Protein AF-A0A950I139-F1 (afdb_monomer_lite)

Structure (mmCIF, N/CA/C/O backbone):
data_AF-A0A950I139-F1
#
_entry.id   AF-A0A950I139-F1
#
loop_
_atom_site.group_PDB
_atom_site.id
_atom_site.type_symbol
_atom_site.label_atom_id
_atom_site.label_alt_id
_atom_site.label_comp_id
_atom_site.label_asym_id
_atom_site.label_entity_id
_atom_site.label_seq_id
_atom_site.pdbx_PDB_ins_code
_atom_site.Cartn_x
_atom_site.Cartn_y
_atom_site.Cartn_z
_atom_site.occupancy
_atom_site.B_iso_or_equiv
_atom_site.auth_seq_id
_atom_site.auth_comp_id
_atom_site.auth_asym_id
_atom_site.auth_atom_id
_atom_site.pdbx_PDB_model_num
ATOM 1 N N . MET A 1 1 ? 20.277 -15.597 -50.450 1.00 40.59 1 MET A N 1
ATOM 2 C CA . MET A 1 1 ? 20.540 -14.210 -50.025 1.00 40.59 1 MET A CA 1
ATOM 3 C C . MET A 1 1 ? 20.261 -14.146 -48.529 1.00 40.59 1 MET A C 1
ATOM 5 O O . MET A 1 1 ? 19.112 -14.321 -48.138 1.00 40.59 1 MET A O 1
ATOM 9 N N . ARG A 1 2 ? 21.302 -14.110 -47.685 1.00 50.72 2 ARG A N 1
ATOM 10 C CA . ARG A 1 2 ? 21.152 -14.142 -46.216 1.00 50.72 2 ARG A CA 1
ATOM 11 C C . ARG A 1 2 ? 20.936 -12.712 -45.724 1.00 50.72 2 ARG A C 1
ATOM 13 O O . ARG A 1 2 ? 21.681 -11.826 -46.112 1.00 50.72 2 ARG A O 1
ATOM 20 N N . LEU A 1 3 ? 19.984 -12.505 -44.812 1.00 54.16 3 LEU A N 1
ATOM 21 C CA . LEU A 1 3 ? 19.701 -11.208 -44.163 1.00 54.16 3 LEU A CA 1
ATOM 22 C C . LEU A 1 3 ? 20.923 -10.556 -43.481 1.00 54.16 3 LEU A C 1
ATOM 24 O O . LEU A 1 3 ? 20.899 -9.368 -43.191 1.00 54.16 3 LEU A O 1
ATOM 28 N N . GLN A 1 4 ? 21.994 -11.322 -43.269 1.00 55.69 4 GLN A N 1
ATOM 29 C CA . GLN A 1 4 ? 23.260 -10.884 -42.679 1.00 55.69 4 GLN A CA 1
ATOM 30 C C . GLN A 1 4 ? 24.127 -10.044 -43.632 1.00 55.69 4 GLN A C 1
ATOM 32 O O . GLN A 1 4 ? 25.046 -9.382 -43.177 1.00 55.69 4 GLN A O 1
ATOM 37 N N . GLU A 1 5 ? 23.859 -10.066 -44.942 1.00 56.66 5 GLU A N 1
ATOM 38 C CA . GLU A 1 5 ? 24.647 -9.314 -45.935 1.00 56.66 5 GLU A CA 1
ATOM 39 C C . GLU A 1 5 ? 24.136 -7.876 -46.138 1.00 56.66 5 GLU A C 1
ATOM 41 O O . GLU A 1 5 ? 24.821 -7.071 -46.762 1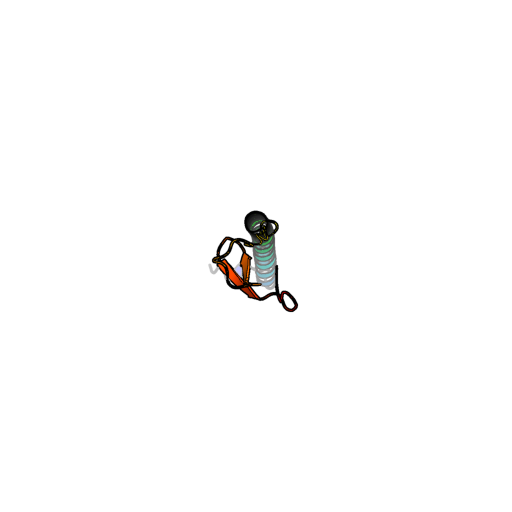.00 56.66 5 GLU A O 1
ATOM 46 N N . LEU A 1 6 ? 22.942 -7.544 -45.623 1.00 59.06 6 LEU A N 1
ATOM 47 C CA . LEU A 1 6 ? 22.312 -6.229 -45.809 1.00 59.06 6 LEU A CA 1
ATOM 48 C C . LEU A 1 6 ? 22.506 -5.275 -44.616 1.00 59.06 6 LEU A C 1
ATOM 50 O O . LEU A 1 6 ? 22.358 -4.069 -44.789 1.00 59.06 6 LEU A O 1
ATOM 54 N N . LEU A 1 7 ? 22.816 -5.801 -43.425 1.00 58.44 7 LEU A N 1
ATOM 55 C CA . LEU A 1 7 ? 23.132 -5.008 -42.234 1.00 58.44 7 LEU A CA 1
ATOM 56 C C . LEU A 1 7 ? 24.652 -4.883 -42.108 1.00 58.44 7 LEU A C 1
ATOM 58 O O . LEU A 1 7 ? 25.349 -5.875 -41.897 1.00 58.44 7 LEU A O 1
ATOM 62 N N . GLY A 1 8 ? 25.171 -3.664 -42.235 1.00 65.25 8 GLY A N 1
ATOM 63 C CA . GLY A 1 8 ? 26.585 -3.397 -41.988 1.00 65.25 8 GLY A CA 1
ATOM 64 C C . GLY A 1 8 ? 26.929 -3.552 -40.498 1.00 65.25 8 GLY A C 1
ATOM 65 O O . GLY A 1 8 ? 26.051 -3.391 -39.643 1.00 65.25 8 GLY A O 1
ATOM 66 N N . PRO A 1 9 ? 28.200 -3.831 -40.145 1.00 56.41 9 PRO A N 1
ATOM 67 C CA . PRO A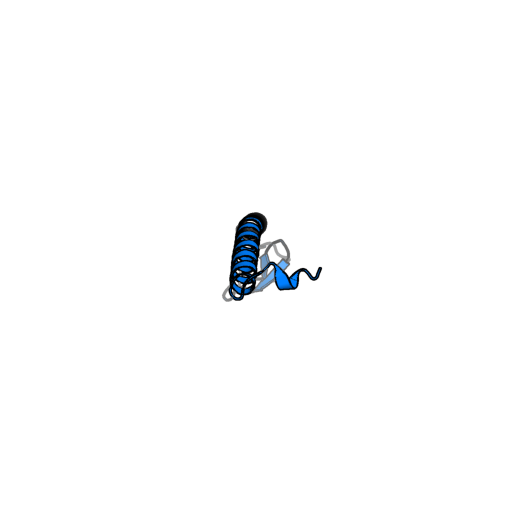 1 9 ? 28.633 -3.862 -38.749 1.00 56.41 9 PRO A CA 1
ATOM 68 C C . PRO A 1 9 ? 28.359 -2.497 -38.094 1.00 56.41 9 PRO A C 1
ATOM 70 O O . PRO A 1 9 ? 28.987 -1.497 -38.433 1.00 56.41 9 PRO A O 1
ATOM 73 N N . GLY A 1 10 ? 27.371 -2.457 -37.195 1.00 62.41 10 GLY A N 1
ATOM 74 C CA . GLY A 1 10 ? 26.840 -1.234 -36.575 1.00 62.41 10 GLY A CA 1
ATOM 75 C C . GLY A 1 10 ? 25.310 -1.145 -36.576 1.00 62.41 10 GLY A C 1
ATOM 76 O O . GLY A 1 10 ? 24.738 -0.517 -35.685 1.00 62.41 10 GLY A O 1
ATOM 77 N N . ASP A 1 11 ? 24.632 -1.827 -37.502 1.00 64.88 11 ASP A N 1
ATOM 78 C CA . ASP A 1 11 ? 23.165 -1.865 -37.518 1.00 64.88 11 ASP A CA 1
ATOM 79 C C . ASP A 1 11 ? 22.595 -2.766 -36.413 1.00 64.88 11 ASP A C 1
ATOM 81 O O . ASP A 1 11 ? 21.556 -2.450 -35.839 1.00 64.88 11 ASP A O 1
ATOM 85 N N . GLU A 1 12 ? 23.296 -3.839 -36.033 1.00 66.31 12 GLU A N 1
ATOM 86 C CA . GLU A 1 12 ? 22.868 -4.714 -34.933 1.00 66.31 12 GLU A CA 1
ATOM 87 C C . GLU A 1 12 ? 22.805 -3.956 -33.599 1.00 66.31 12 GLU A C 1
ATOM 89 O O . GLU A 1 12 ? 21.806 -4.039 -32.887 1.00 66.31 12 GLU A O 1
ATOM 94 N N . ALA A 1 13 ? 23.826 -3.148 -33.288 1.00 68.00 13 ALA A N 1
ATOM 95 C CA . ALA A 1 13 ? 23.863 -2.335 -32.071 1.00 68.00 13 ALA A CA 1
ATOM 96 C C . ALA A 1 13 ? 22.708 -1.320 -32.028 1.00 68.00 13 ALA A C 1
ATOM 98 O O . ALA A 1 13 ? 22.043 -1.176 -31.004 1.00 68.00 13 ALA A O 1
ATOM 99 N N . ARG A 1 14 ? 22.397 -0.692 -33.169 1.00 68.50 14 ARG A N 1
ATOM 100 C CA . ARG A 1 14 ? 21.268 0.240 -33.303 1.00 68.50 14 ARG A CA 1
ATOM 101 C C . ARG A 1 14 ? 19.911 -0.436 -33.127 1.00 68.50 14 ARG A C 1
ATOM 103 O O . ARG A 1 14 ? 19.012 0.145 -32.525 1.00 68.50 14 ARG A O 1
ATOM 110 N N . VAL A 1 15 ? 19.757 -1.664 -33.622 1.00 74.56 15 VAL A N 1
ATOM 111 C CA . VAL A 1 15 ? 18.539 -2.465 -33.421 1.00 74.56 15 VAL A CA 1
ATOM 112 C C . VAL A 1 15 ? 18.364 -2.826 -31.942 1.00 74.56 15 VAL A C 1
ATOM 114 O O . VAL A 1 15 ? 17.252 -2.730 -31.421 1.00 74.56 15 VAL A O 1
ATOM 117 N N . TYR A 1 16 ? 19.448 -3.176 -31.242 1.00 77.56 16 TYR A N 1
ATOM 118 C CA . TYR A 1 16 ? 19.417 -3.449 -29.802 1.00 77.56 16 TYR A CA 1
ATOM 119 C C . TYR A 1 16 ? 19.073 -2.211 -28.963 1.00 77.56 16 TYR A C 1
ATOM 121 O O . TYR A 1 16 ? 18.245 -2.307 -28.055 1.00 77.56 16 TYR A O 1
ATOM 129 N N . GLU A 1 17 ? 19.655 -1.052 -29.273 1.00 80.31 17 GLU A N 1
ATOM 130 C CA . GLU A 1 17 ? 19.341 0.213 -28.592 1.00 80.31 17 GLU A CA 1
ATOM 131 C C . GLU A 1 17 ? 17.874 0.611 -28.799 1.00 80.31 17 GLU A C 1
ATOM 133 O O . GLU A 1 17 ? 17.157 0.879 -27.832 1.00 80.31 17 GLU A O 1
ATOM 138 N N . ALA A 1 18 ? 17.385 0.543 -30.042 1.00 82.75 18 ALA A N 1
ATOM 139 C CA . ALA A 1 18 ? 15.993 0.847 -30.366 1.00 82.75 18 ALA A CA 1
ATOM 140 C C . ALA A 1 18 ? 15.005 -0.099 -29.659 1.00 82.75 18 ALA A C 1
ATOM 142 O O . ALA A 1 18 ? 13.937 0.328 -29.209 1.00 82.75 18 ALA A O 1
ATOM 143 N N . TRP A 1 19 ? 15.363 -1.380 -29.523 1.00 85.38 19 TRP A N 1
ATOM 144 C CA . TRP A 1 19 ? 14.584 -2.349 -28.755 1.00 85.38 19 TRP A CA 1
ATOM 145 C C . TRP A 1 19 ? 14.536 -1.989 -27.265 1.00 85.38 19 TRP A C 1
ATOM 147 O O . TRP A 1 19 ? 13.460 -2.000 -26.660 1.00 85.38 19 TRP A O 1
ATOM 157 N N . TYR A 1 20 ? 15.675 -1.615 -26.677 1.00 88.69 20 TYR A N 1
ATOM 158 C CA . TYR A 1 20 ? 15.758 -1.246 -25.264 1.00 88.69 20 TYR A CA 1
ATOM 159 C C . TYR A 1 20 ? 14.919 -0.004 -24.945 1.00 88.69 20 TYR A C 1
ATOM 161 O O . TYR A 1 20 ? 14.164 0.003 -23.970 1.00 88.69 20 TYR A O 1
ATOM 169 N N . ASP A 1 21 ? 14.970 1.013 -25.806 1.00 89.19 21 ASP A N 1
ATOM 170 C CA . ASP A 1 21 ? 14.168 2.228 -25.658 1.00 89.19 21 ASP A CA 1
ATOM 171 C C . ASP A 1 21 ? 12.667 1.944 -25.728 1.00 89.19 21 ASP A C 1
ATOM 173 O O . ASP A 1 21 ? 11.880 2.500 -24.950 1.00 89.19 21 ASP A O 1
ATOM 177 N N . HIS A 1 22 ? 12.258 1.034 -26.615 1.00 88.88 22 HIS A N 1
ATOM 178 C CA . HIS A 1 22 ? 10.861 0.641 -26.755 1.00 88.88 22 HIS A CA 1
ATOM 179 C C . HIS A 1 22 ? 10.354 -0.109 -25.518 1.00 88.88 22 HIS A C 1
ATOM 181 O O . HIS A 1 22 ? 9.288 0.211 -24.979 1.00 88.88 22 HIS A O 1
ATOM 187 N N . VAL A 1 23 ? 11.145 -1.060 -25.013 1.00 93.12 23 VAL A N 1
ATOM 188 C CA . VAL A 1 23 ? 10.839 -1.796 -23.779 1.00 93.12 23 VAL A CA 1
ATOM 189 C C . VAL A 1 23 ? 10.791 -0.846 -22.581 1.00 93.12 23 VAL A C 1
ATOM 191 O O . VAL A 1 23 ? 9.848 -0.900 -21.790 1.00 93.12 23 VAL A O 1
ATOM 194 N N . ALA A 1 24 ? 11.743 0.082 -22.469 1.00 93.12 24 ALA A N 1
ATOM 195 C CA . ALA A 1 24 ? 11.768 1.076 -21.401 1.00 93.12 24 ALA A CA 1
ATOM 196 C C . ALA A 1 24 ? 10.553 2.018 -21.459 1.00 93.12 24 ALA A C 1
ATOM 198 O O . ALA A 1 24 ? 9.966 2.357 -20.427 1.00 93.12 24 ALA A O 1
ATOM 199 N N . ALA A 1 25 ? 10.134 2.437 -22.656 1.00 93.31 25 ALA A N 1
ATOM 200 C CA . ALA A 1 25 ? 8.930 3.240 -22.842 1.00 93.31 25 ALA A CA 1
ATOM 201 C C . ALA A 1 25 ? 7.663 2.479 -22.417 1.00 93.31 25 ALA A C 1
ATOM 203 O O . ALA A 1 25 ? 6.823 3.038 -21.705 1.00 93.31 25 ALA A O 1
ATOM 204 N N . LEU A 1 26 ? 7.547 1.202 -22.789 1.00 95.12 26 LEU A N 1
ATOM 205 C CA . LEU A 1 26 ? 6.426 0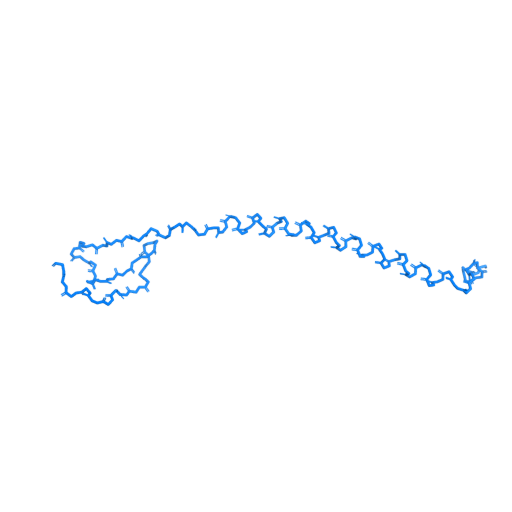.353 -22.391 1.00 95.12 26 LEU A CA 1
ATOM 206 C C . LEU A 1 26 ? 6.392 0.138 -20.872 1.00 95.12 26 LEU A C 1
ATOM 208 O O . LEU A 1 26 ? 5.345 0.327 -20.249 1.00 95.12 26 LEU A O 1
ATOM 212 N N . ALA A 1 27 ? 7.538 -0.170 -20.262 1.00 95.81 27 ALA A N 1
ATOM 213 C CA . ALA A 1 27 ? 7.663 -0.360 -18.820 1.00 95.81 27 ALA A CA 1
ATOM 214 C C . ALA A 1 27 ? 7.271 0.903 -18.038 1.00 95.81 27 ALA A C 1
ATOM 216 O O . ALA A 1 27 ? 6.515 0.825 -17.068 1.00 95.81 27 ALA A O 1
ATOM 217 N N . ARG A 1 28 ? 7.707 2.088 -18.490 1.00 95.69 28 ARG A N 1
ATOM 218 C CA . ARG A 1 28 ? 7.307 3.368 -17.879 1.00 95.69 28 ARG A CA 1
ATOM 219 C C . ARG A 1 28 ? 5.796 3.584 -17.947 1.00 95.69 28 ARG A C 1
ATOM 221 O O . ARG A 1 28 ? 5.194 3.965 -16.945 1.00 95.69 28 ARG A O 1
ATOM 228 N N . ARG A 1 29 ? 5.168 3.306 -19.095 1.00 94.50 29 ARG A N 1
ATOM 229 C CA . ARG A 1 29 ? 3.708 3.428 -19.257 1.00 94.50 29 ARG A CA 1
ATOM 230 C C . ARG A 1 29 ? 2.951 2.462 -18.350 1.00 94.50 29 ARG A C 1
ATOM 232 O O . ARG A 1 29 ? 2.011 2.881 -17.676 1.00 94.50 29 ARG A O 1
ATOM 239 N N . ALA A 1 30 ? 3.396 1.210 -18.273 1.00 95.06 30 ALA A N 1
ATOM 240 C CA . ALA A 1 30 ? 2.837 0.226 -17.352 1.00 95.06 30 ALA A CA 1
ATOM 241 C C . ALA A 1 30 ? 2.964 0.687 -15.888 1.00 95.06 30 ALA A C 1
ATOM 243 O O . ALA A 1 30 ? 1.997 0.610 -15.133 1.00 95.06 30 ALA A O 1
ATOM 244 N N . GLY A 1 31 ? 4.112 1.256 -15.507 1.00 95.06 31 GLY A N 1
ATOM 245 C CA . GLY A 1 31 ? 4.335 1.808 -14.170 1.00 95.06 31 GLY A CA 1
ATOM 246 C C . GLY A 1 31 ? 3.355 2.923 -13.789 1.00 95.06 31 GLY A C 1
ATOM 247 O O . GLY A 1 31 ? 2.851 2.936 -12.666 1.00 95.06 31 GLY A O 1
ATOM 248 N N . VAL A 1 32 ? 3.024 3.831 -14.716 1.00 95.19 32 VAL A N 1
ATOM 249 C CA . VAL A 1 32 ? 2.029 4.894 -14.467 1.00 95.19 32 VAL A CA 1
ATOM 250 C C . VAL A 1 32 ? 0.638 4.304 -14.219 1.00 95.19 32 VAL A C 1
ATOM 252 O O . VAL A 1 32 ? -0.035 4.707 -13.268 1.00 95.19 32 VAL A O 1
ATOM 255 N N . LEU A 1 33 ? 0.225 3.319 -15.023 1.00 95.38 33 LEU A N 1
ATOM 256 C CA . LEU A 1 33 ? -1.066 2.642 -14.858 1.00 95.38 33 LEU A CA 1
ATOM 257 C C . LEU A 1 33 ? -1.146 1.901 -13.518 1.00 95.38 33 LEU A C 1
ATOM 259 O O . LEU A 1 33 ? -2.104 2.083 -12.765 1.00 95.38 33 LEU A O 1
ATOM 263 N N . LEU A 1 34 ? -0.109 1.130 -13.180 1.00 95.38 34 LEU A N 1
ATOM 264 C CA . LEU A 1 34 ? -0.023 0.406 -11.910 1.00 95.38 34 LEU A CA 1
ATOM 265 C C . LEU A 1 34 ? -0.056 1.352 -10.708 1.00 95.38 34 LEU A C 1
ATOM 267 O O . LEU A 1 34 ? -0.708 1.056 -9.707 1.00 95.38 34 LEU A O 1
ATOM 271 N N . ARG A 1 35 ? 0.584 2.522 -10.807 1.00 93.62 35 ARG A N 1
ATOM 272 C CA . ARG A 1 35 ? 0.535 3.529 -9.744 1.00 93.62 35 ARG A CA 1
ATOM 273 C C . ARG A 1 35 ? -0.870 4.091 -9.541 1.00 93.62 35 ARG A C 1
ATOM 275 O O . ARG A 1 35 ? -1.270 4.293 -8.397 1.00 93.62 35 ARG A O 1
ATOM 282 N N . GLY A 1 36 ? -1.630 4.299 -10.615 1.00 91.25 36 GLY A N 1
ATOM 283 C CA . GLY A 1 36 ? -3.038 4.694 -10.530 1.00 91.25 36 GLY A CA 1
ATOM 284 C C . GLY A 1 36 ? -3.885 3.661 -9.781 1.00 91.25 36 GLY A C 1
ATOM 285 O O . GLY A 1 36 ? -4.609 4.016 -8.850 1.00 91.25 36 GLY A O 1
ATOM 286 N N . VAL A 1 37 ? -3.725 2.378 -10.120 1.00 93.81 37 VAL A N 1
ATOM 287 C CA . VAL A 1 37 ? -4.405 1.261 -9.438 1.00 93.81 37 VAL A CA 1
ATOM 288 C C . VAL A 1 37 ? -4.015 1.190 -7.960 1.00 93.81 37 VAL A C 1
ATOM 290 O O . VAL A 1 37 ? -4.888 1.094 -7.100 1.00 93.81 37 VAL A O 1
ATOM 293 N N . ALA A 1 38 ? -2.723 1.306 -7.644 1.00 91.62 38 ALA A N 1
ATOM 294 C CA . ALA A 1 38 ? -2.238 1.284 -6.265 1.00 91.62 38 ALA A CA 1
ATOM 295 C C . ALA A 1 38 ? -2.829 2.428 -5.423 1.00 91.62 38 ALA A C 1
ATOM 297 O O . ALA A 1 38 ? -3.253 2.207 -4.289 1.00 91.62 38 ALA A O 1
ATOM 298 N N . ILE A 1 39 ? -2.914 3.640 -5.983 1.00 90.69 39 ILE A N 1
ATOM 299 C CA . ILE A 1 39 ? -3.529 4.791 -5.307 1.00 90.69 39 ILE A CA 1
ATOM 300 C C . ILE A 1 39 ? -5.029 4.560 -5.092 1.00 90.69 39 ILE A C 1
ATOM 302 O O . ILE A 1 39 ? -5.531 4.828 -4.001 1.00 90.69 39 ILE A O 1
ATOM 306 N N . ALA A 1 40 ? -5.750 4.058 -6.097 1.00 87.44 40 ALA A N 1
ATOM 307 C CA . ALA A 1 40 ? -7.177 3.760 -5.972 1.00 87.44 40 ALA A CA 1
ATOM 308 C C . ALA A 1 40 ? -7.440 2.730 -4.861 1.00 87.44 40 ALA A C 1
ATOM 310 O O . ALA A 1 40 ? -8.295 2.941 -4.001 1.00 87.44 40 ALA A O 1
ATOM 311 N N . PHE A 1 41 ? -6.631 1.673 -4.818 1.00 86.62 41 PHE A N 1
ATOM 312 C CA . PHE A 1 41 ? -6.713 0.640 -3.795 1.00 86.62 41 PHE A CA 1
ATOM 313 C C . PHE A 1 41 ? -6.384 1.170 -2.392 1.00 86.62 41 PHE A C 1
ATOM 315 O O . PHE A 1 41 ? -7.098 0.886 -1.433 1.00 86.62 41 PHE A O 1
ATOM 322 N N . ALA A 1 42 ? -5.347 2.003 -2.264 1.00 82.00 42 ALA A N 1
ATOM 323 C CA . ALA A 1 42 ? -4.991 2.638 -0.996 1.00 82.00 42 ALA A CA 1
ATOM 324 C C . ALA A 1 42 ? -6.093 3.582 -0.483 1.00 82.00 42 ALA A C 1
ATOM 326 O O . ALA A 1 42 ? -6.338 3.650 0.719 1.00 82.00 42 ALA A O 1
ATOM 327 N N . ARG A 1 43 ? -6.794 4.288 -1.383 1.00 79.12 43 ARG A N 1
ATOM 328 C CA . ARG A 1 43 ? -7.940 5.139 -1.020 1.00 79.12 43 ARG A CA 1
ATOM 329 C C . ARG A 1 43 ? -9.135 4.325 -0.539 1.00 79.12 43 ARG A C 1
ATOM 331 O O . ARG A 1 43 ? -9.793 4.754 0.400 1.00 79.12 43 ARG A O 1
ATOM 338 N N . GLN A 1 44 ? -9.398 3.174 -1.154 1.00 76.31 44 GLN A N 1
ATOM 339 C CA . GLN A 1 44 ? -10.465 2.269 -0.723 1.00 76.31 44 GLN A CA 1
ATOM 340 C C . GLN A 1 44 ? -10.162 1.630 0.638 1.00 76.31 44 GLN A C 1
ATOM 342 O O . GLN A 1 44 ? -11.072 1.387 1.420 1.00 76.31 44 GLN A O 1
ATOM 347 N N . ARG A 1 45 ? -8.880 1.403 0.938 1.00 68.06 45 ARG A N 1
ATOM 348 C CA . ARG A 1 45 ? -8.413 0.884 2.229 1.00 68.06 45 ARG A CA 1
ATOM 349 C C . ARG A 1 45 ? -8.155 1.958 3.280 1.00 68.06 45 ARG A C 1
ATOM 351 O O . ARG A 1 45 ? -7.524 1.624 4.278 1.00 68.06 45 ARG A O 1
ATOM 358 N N . ARG A 1 46 ? -8.582 3.217 3.094 1.00 61.81 46 ARG A N 1
ATOM 359 C CA . ARG A 1 46 ? -8.520 4.187 4.197 1.00 61.81 46 ARG A CA 1
ATOM 360 C C . ARG A 1 46 ? -9.279 3.571 5.372 1.00 61.81 46 ARG A C 1
ATOM 362 O O . ARG A 1 46 ? -10.490 3.401 5.239 1.00 61.81 46 ARG A O 1
ATOM 369 N N . PRO A 1 47 ? -8.596 3.208 6.473 1.00 65.75 47 PRO A N 1
ATOM 370 C CA . PRO A 1 47 ? -9.305 2.774 7.656 1.00 65.75 47 PRO A CA 1
ATOM 371 C C . PRO A 1 47 ? -10.204 3.946 8.039 1.00 65.75 47 PRO A C 1
ATOM 373 O O . PRO A 1 47 ? -9.744 5.096 8.034 1.00 65.75 47 PRO A O 1
ATOM 376 N N . GLY A 1 48 ? -11.483 3.679 8.302 1.00 70.50 48 GLY A N 1
ATOM 377 C CA . GLY A 1 48 ? -12.305 4.654 9.008 1.00 70.50 48 GLY A CA 1
ATOM 378 C C . GLY A 1 48 ? -11.570 5.083 10.278 1.00 70.50 48 GLY A C 1
ATOM 379 O O . GLY A 1 48 ? -10.716 4.349 10.783 1.00 70.50 48 GLY A O 1
ATOM 380 N N . ILE A 1 49 ? -11.851 6.288 10.774 1.00 71.25 49 ILE A N 1
ATOM 381 C CA . ILE A 1 49 ? -11.437 6.633 12.137 1.00 71.25 49 ILE A CA 1
ATOM 382 C C . ILE A 1 49 ? -12.006 5.514 13.019 1.00 71.25 49 ILE A C 1
ATOM 384 O O . ILE A 1 49 ? -13.218 5.321 12.958 1.00 71.25 49 ILE A O 1
ATOM 388 N N . PRO A 1 50 ? -11.178 4.739 13.744 1.00 66.88 50 PRO A N 1
ATOM 389 C CA . PRO A 1 50 ? -11.693 3.657 14.566 1.00 66.88 50 PRO A CA 1
ATOM 390 C C . PRO A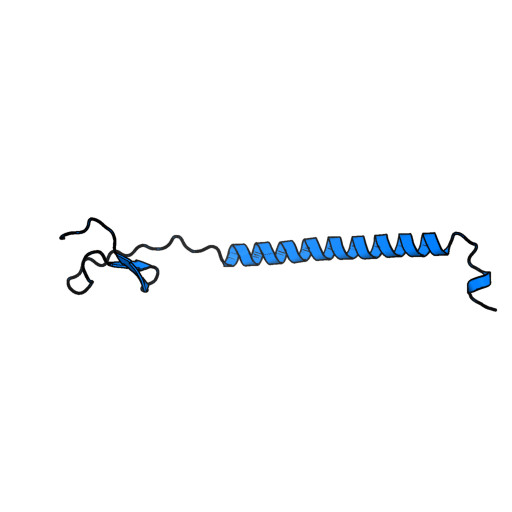 1 50 ? -12.693 4.253 15.553 1.00 66.88 50 PRO A C 1
ATOM 392 O O . PRO A 1 50 ? -12.324 5.121 16.349 1.00 66.88 50 PRO A O 1
ATOM 395 N N . GLU A 1 51 ? -13.957 3.846 15.462 1.00 68.62 51 GLU A N 1
ATOM 396 C CA . GLU A 1 51 ? -14.967 4.253 16.429 1.00 68.62 51 GLU A CA 1
ATOM 397 C C . GLU A 1 51 ? -14.685 3.475 17.715 1.00 68.62 51 GLU A C 1
ATOM 399 O O . GLU A 1 51 ? -14.852 2.259 17.797 1.00 68.62 51 GLU A O 1
ATOM 404 N N . ILE A 1 52 ? -14.128 4.178 18.701 1.00 66.12 52 ILE A N 1
ATOM 405 C CA . ILE A 1 52 ? -13.835 3.606 20.010 1.00 66.12 52 ILE A CA 1
ATOM 406 C C . ILE A 1 52 ? -15.138 3.619 20.805 1.00 66.12 52 ILE A C 1
ATOM 408 O O . ILE A 1 52 ? -15.553 4.662 21.310 1.00 66.12 52 ILE A O 1
ATOM 412 N N . GLU A 1 53 ? -15.774 2.459 20.921 1.00 66.56 53 GLU A N 1
ATOM 413 C CA . GLU A 1 53 ? -16.945 2.276 21.774 1.00 66.56 53 GLU A CA 1
ATOM 414 C C . GLU A 1 53 ? -16.510 1.862 23.186 1.00 66.56 53 GLU A C 1
ATOM 416 O O . GLU A 1 53 ? -15.838 0.846 23.389 1.00 66.56 53 GLU A O 1
ATOM 421 N N . PHE A 1 54 ? -16.898 2.659 24.184 1.00 63.00 54 PHE A N 1
ATOM 422 C CA . PHE A 1 54 ? -16.718 2.326 25.594 1.00 63.00 54 PHE A CA 1
ATOM 423 C C . PHE A 1 54 ? -17.989 1.660 26.126 1.00 63.00 54 PHE A C 1
ATOM 425 O O . PHE A 1 54 ? -19.002 2.322 26.349 1.00 63.00 54 PHE A O 1
ATOM 432 N N . TYR A 1 55 ? -17.931 0.347 26.344 1.00 57.84 55 TYR A N 1
ATOM 433 C CA . TYR A 1 55 ? -19.015 -0.397 26.980 1.00 57.84 55 TYR A CA 1
ATOM 434 C C . TYR A 1 55 ? -18.871 -0.311 28.502 1.00 57.84 55 TYR A C 1
ATOM 436 O O . TYR A 1 55 ? -18.075 -1.023 29.109 1.00 57.84 55 TYR A O 1
ATOM 444 N N . ALA A 1 56 ? -19.641 0.599 29.100 1.00 59.16 56 ALA A N 1
ATOM 445 C CA . ALA A 1 56 ? -19.725 0.820 30.546 1.00 59.16 56 ALA A CA 1
ATOM 446 C C . ALA A 1 56 ? -20.823 -0.016 31.232 1.00 59.16 56 ALA A C 1
ATOM 448 O O . ALA A 1 56 ? -20.949 0.012 32.455 1.00 59.16 56 ALA A O 1
ATOM 449 N N . GLU A 1 57 ? -21.666 -0.707 30.460 1.00 49.69 57 GLU A N 1
ATOM 450 C CA . GLU A 1 57 ? -22.789 -1.472 31.000 1.00 49.69 57 GLU A CA 1
ATOM 451 C C . GLU A 1 57 ? -22.317 -2.803 31.599 1.00 49.69 57 GLU A C 1
ATOM 453 O O . GLU A 1 57 ? -21.417 -3.457 31.068 1.00 49.69 57 GLU A O 1
ATOM 458 N N . ALA A 1 58 ? -22.951 -3.187 32.710 1.00 55.72 58 ALA A N 1
ATOM 459 C CA . ALA A 1 58 ? -22.533 -4.143 33.745 1.00 55.72 58 ALA A CA 1
ATOM 460 C C . ALA A 1 58 ? -22.261 -5.615 33.327 1.00 55.72 58 ALA A C 1
ATOM 462 O O . ALA A 1 58 ? -22.285 -6.509 34.172 1.00 55.72 58 ALA A O 1
ATOM 463 N N . GLY A 1 59 ? -21.998 -5.891 32.047 1.00 56.47 59 GLY A N 1
ATOM 464 C CA . GLY A 1 59 ? -21.563 -7.190 31.521 1.00 56.47 59 GLY A CA 1
ATOM 465 C C . GLY A 1 59 ? -20.218 -7.172 30.780 1.00 56.47 59 GLY A C 1
ATOM 466 O O . GLY A 1 59 ? -19.679 -8.243 30.502 1.00 56.47 59 GLY A O 1
AT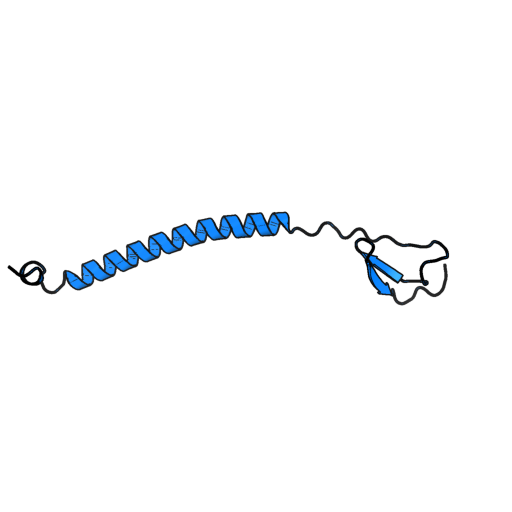OM 467 N N . ALA A 1 60 ? -19.653 -6.001 30.459 1.00 56.72 60 ALA A N 1
ATOM 468 C CA . ALA A 1 60 ? -18.308 -5.912 29.893 1.00 56.72 60 ALA A CA 1
ATOM 469 C C . ALA A 1 60 ? -17.263 -5.974 31.026 1.00 56.72 60 ALA A C 1
ATOM 471 O O . ALA A 1 60 ? -17.383 -5.213 31.988 1.00 56.72 60 ALA A O 1
ATOM 472 N N . PRO A 1 61 ? -16.238 -6.850 30.954 1.00 58.97 61 PRO A N 1
ATOM 473 C CA . PRO A 1 61 ? -15.153 -6.849 31.930 1.00 58.97 61 PRO A CA 1
ATOM 474 C C . PRO A 1 61 ? -14.543 -5.448 32.017 1.00 58.97 61 PRO A C 1
ATOM 476 O O . PRO A 1 61 ? -14.146 -4.892 30.990 1.00 58.97 61 PRO A O 1
ATOM 479 N N . GLU A 1 62 ? -14.505 -4.888 33.225 1.00 65.81 62 GLU A N 1
ATOM 480 C CA . GLU A 1 62 ? -14.055 -3.522 33.504 1.00 65.81 62 GLU A CA 1
ATOM 481 C C . GLU A 1 62 ? -12.763 -3.192 32.731 1.00 65.81 62 GLU A C 1
ATOM 483 O O . GLU A 1 62 ? -11.765 -3.913 32.797 1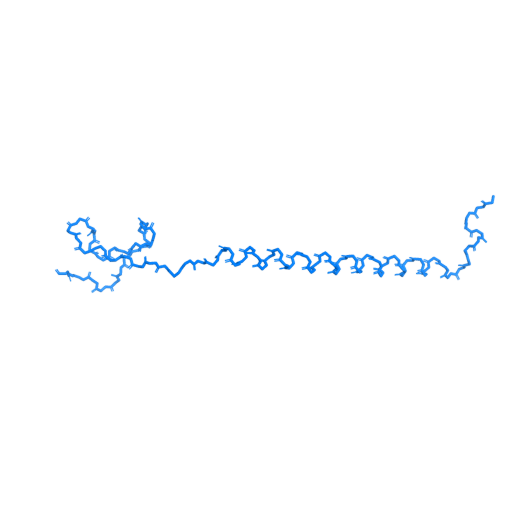.00 65.81 62 GLU A O 1
ATOM 488 N N . GLY A 1 63 ? -12.799 -2.120 31.933 1.00 68.00 63 GLY A N 1
ATOM 489 C CA . GLY A 1 63 ? -11.643 -1.654 31.164 1.00 68.00 63 GLY A CA 1
ATOM 490 C C . GLY A 1 63 ? -11.352 -2.396 29.852 1.00 68.00 63 GLY A C 1
ATOM 491 O O . GLY A 1 63 ? -10.310 -2.128 29.253 1.00 68.00 63 GLY A O 1
ATOM 492 N N . ALA A 1 64 ? -12.213 -3.303 29.373 1.00 79.12 64 ALA A N 1
ATOM 493 C CA . ALA A 1 64 ? -12.050 -3.932 28.058 1.00 79.12 64 ALA A CA 1
ATOM 494 C C . ALA A 1 64 ? -12.272 -2.931 26.906 1.00 79.12 64 ALA A C 1
ATOM 496 O O . ALA A 1 64 ? -13.300 -2.263 26.829 1.00 79.12 64 ALA A O 1
ATOM 497 N N . LEU A 1 65 ? -11.303 -2.856 25.991 1.00 76.62 65 LEU A N 1
ATOM 498 C CA . LEU A 1 65 ? -11.353 -2.018 24.795 1.00 76.62 65 LEU A CA 1
ATOM 499 C C . LEU A 1 65 ? -11.821 -2.841 23.597 1.00 76.62 65 LEU A C 1
ATOM 501 O O . LEU A 1 65 ? -11.254 -3.904 23.314 1.00 76.62 65 LEU A O 1
ATOM 505 N N . PHE A 1 66 ? -12.800 -2.307 22.872 1.00 79.12 66 PHE A N 1
ATOM 506 C CA . PHE A 1 66 ? -13.311 -2.879 21.635 1.00 79.12 66 PHE A CA 1
ATOM 507 C C . PHE A 1 66 ? -13.049 -1.942 20.453 1.00 79.12 66 PHE A C 1
ATOM 509 O O . PHE A 1 66 ? -13.080 -0.722 20.598 1.00 79.12 66 PHE A O 1
ATOM 516 N N . VAL A 1 67 ? -12.777 -2.529 19.290 1.00 80.75 67 VAL A N 1
ATOM 517 C CA . VAL A 1 67 ? -12.708 -1.849 17.990 1.00 80.75 67 VAL A CA 1
ATOM 518 C C . VAL A 1 67 ? -13.544 -2.683 17.030 1.00 80.75 67 VAL A C 1
ATOM 520 O O . VAL A 1 67 ? -13.328 -3.891 16.942 1.00 80.75 67 VAL A O 1
ATOM 523 N N . ASP A 1 68 ? -14.526 -2.070 16.371 1.00 78.75 68 ASP A N 1
ATOM 524 C CA . ASP A 1 68 ? -15.468 -2.754 15.472 1.00 78.75 68 ASP A CA 1
ATOM 525 C C . ASP A 1 68 ? -16.165 -3.971 16.127 1.00 78.75 68 ASP A C 1
ATOM 527 O O . ASP A 1 68 ? -16.334 -5.024 15.515 1.00 78.75 68 ASP A O 1
ATOM 531 N N . GLY A 1 69 ? -16.504 -3.878 17.418 1.00 77.25 69 GLY A N 1
ATOM 532 C CA . GLY A 1 69 ? -17.110 -4.981 18.179 1.00 77.25 69 GLY A CA 1
ATOM 533 C C . GLY A 1 69 ? -16.147 -6.114 18.574 1.00 77.25 69 GLY A C 1
ATOM 534 O O . GLY A 1 69 ? -16.557 -7.077 19.223 1.00 77.25 69 GLY A O 1
ATOM 535 N N . HIS A 1 70 ? -14.855 -6.007 18.250 1.00 77.00 70 HIS A N 1
ATOM 536 C CA . HIS A 1 70 ? -13.828 -6.978 18.631 1.00 77.00 70 HIS A CA 1
ATOM 537 C C . HIS A 1 70 ? -12.995 -6.493 19.819 1.00 77.00 70 HIS A C 1
ATOM 539 O O . HIS A 1 70 ? -12.487 -5.375 19.815 1.00 77.00 70 HIS A O 1
ATOM 545 N N . ARG A 1 71 ? -12.790 -7.352 20.827 1.00 79.69 71 ARG A N 1
ATOM 546 C CA . ARG A 1 71 ? -11.944 -7.037 21.990 1.00 79.69 71 ARG A CA 1
ATOM 547 C C . ARG A 1 71 ? -10.474 -6.963 21.573 1.00 79.69 71 ARG A C 1
ATOM 549 O O . ARG A 1 71 ? -9.882 -7.985 21.233 1.00 79.69 71 ARG A O 1
ATOM 556 N N . VAL A 1 72 ? -9.873 -5.780 21.672 1.00 85.31 72 VAL A N 1
ATOM 557 C CA . VAL A 1 72 ? -8.468 -5.536 21.299 1.00 85.31 72 VAL A CA 1
ATOM 558 C C . VAL A 1 72 ? -7.526 -5.439 22.498 1.00 85.31 72 VAL A C 1
ATOM 560 O O . VAL A 1 72 ? -6.320 -5.613 22.341 1.00 85.31 72 VAL A O 1
ATOM 563 N N . GLY A 1 73 ? -8.038 -5.198 23.708 1.00 80.19 73 GLY A N 1
ATOM 564 C CA . GLY A 1 73 ? -7.182 -5.095 24.889 1.00 80.19 73 GLY A CA 1
ATOM 565 C C . GLY A 1 73 ? -7.905 -4.662 26.156 1.00 80.19 73 GLY A C 1
ATOM 566 O O . GLY A 1 73 ? -9.133 -4.677 26.220 1.00 80.19 73 GLY A O 1
ATOM 567 N N . THR A 1 74 ? -7.120 -4.284 27.162 1.00 82.25 74 THR A N 1
ATOM 568 C CA . THR A 1 74 ? -7.599 -3.675 28.408 1.00 82.25 74 THR A CA 1
ATOM 569 C C . THR A 1 74 ? -6.867 -2.351 28.616 1.00 82.25 74 THR A C 1
ATOM 571 O O . THR A 1 74 ? -5.653 -2.294 28.413 1.00 82.25 74 THR A O 1
ATOM 574 N N . LEU A 1 75 ? -7.577 -1.296 29.015 1.00 72.81 75 LEU A N 1
ATOM 575 C CA . LEU A 1 75 ? -6.974 -0.004 29.342 1.00 72.81 75 LEU A CA 1
ATOM 576 C C . LEU A 1 75 ? -6.386 -0.023 30.765 1.00 72.81 75 LEU A C 1
ATOM 578 O O . LEU A 1 75 ? -7.118 -0.280 31.724 1.00 72.81 75 LEU A O 1
ATOM 582 N N . PRO A 1 76 ? -5.081 0.260 30.941 1.00 66.44 76 PRO A N 1
ATOM 583 C CA . PRO A 1 76 ? -4.478 0.333 32.266 1.00 66.44 76 PRO A CA 1
ATOM 584 C C . PRO A 1 76 ? -4.997 1.563 33.029 1.00 66.44 76 PRO A C 1
ATOM 586 O O . PRO A 1 76 ? -5.022 2.666 32.490 1.00 66.44 76 PRO A O 1
ATOM 589 N N . GLY A 1 77 ? -5.380 1.380 34.297 1.00 66.56 77 GLY A N 1
ATOM 590 C CA . GLY A 1 77 ? -5.814 2.466 35.190 1.00 66.56 77 GLY A CA 1
ATOM 591 C C . GLY A 1 77 ? -7.328 2.600 35.394 1.00 66.56 77 GLY A C 1
ATOM 592 O O . GLY A 1 77 ? -7.749 3.417 36.209 1.00 66.56 77 GLY A O 1
ATOM 593 N N . VAL A 1 78 ? -8.147 1.785 34.725 1.00 62.53 78 VAL A N 1
ATOM 594 C CA . VAL A 1 78 ? -9.593 1.699 34.985 1.00 62.53 78 VAL A CA 1
ATOM 595 C C . VAL A 1 78 ? -9.827 0.686 36.111 1.00 62.53 78 VAL A C 1
ATOM 597 O O . VAL A 1 78 ? -9.817 -0.513 35.868 1.00 62.53 78 VAL A O 1
ATOM 600 N N . ASN A 1 79 ? -9.973 1.169 37.349 1.00 57.81 79 ASN A N 1
ATOM 601 C CA . ASN A 1 79 ? -10.141 0.327 38.551 1.00 57.81 79 ASN A CA 1
ATOM 602 C C . ASN A 1 79 ? -11.552 0.378 39.169 1.00 57.81 79 ASN A C 1
ATOM 604 O O . ASN A 1 79 ? -11.764 -0.239 40.211 1.00 57.81 79 ASN A O 1
ATOM 608 N N . ARG A 1 80 ? -12.477 1.154 38.585 1.00 53.84 80 ARG A N 1
ATOM 609 C CA . ARG A 1 80 ? -13.920 1.195 38.892 1.00 53.84 80 ARG A CA 1
ATOM 610 C C . ARG A 1 80 ? -14.596 2.279 38.051 1.00 53.84 80 ARG A C 1
ATOM 612 O O . ARG A 1 80 ? -14.006 3.345 37.870 1.00 53.84 80 ARG A O 1
ATOM 619 N N . LEU A 1 81 ? -15.813 2.007 37.584 1.00 55.84 81 LEU A N 1
ATOM 620 C CA . LEU A 1 81 ? -16.815 3.026 37.248 1.00 55.84 81 LEU A CA 1
ATOM 621 C C . LEU A 1 81 ? -17.733 3.232 38.456 1.00 55.84 81 LEU A C 1
ATOM 623 O O . LEU A 1 81 ? -17.993 2.227 39.160 1.00 55.84 81 LEU A O 1
#

Foldseek 3Di:
DDPVVVDDVPVVVVVVVVVVVVVVVVVVVVVVVVVVVVVVVVVVPPDDPFPWDDDPDDPDDFQFTDTPNHGDDGDPPRPDD

Secondary structure (DSSP, 8-state):
--GGGTS-TTHHHHHHHHHHHHHHHHHHHHHHHHHHHHHHHHHHT-PPPP-EE---STTS-TTEEEETTEEEEE-TT----

Sequence (81 aa):
MRLQELLGPGDEARVYEAWYDHVAALARRAGVLLRGVAIAFARQRRPGIPEIEFYAEAGAPEGALFVDGHRVGTLPGVNRL

Radius of gyration: 31.31 Å; chains: 1; bounding box: 51×21×89 Å

pLDDT: mean 74.23, std 14.34, range [40.59, 95.81]